Protein AF-A0A523MG43-F1 (afdb_monomer_lite)

Secondary structure (DSSP, 8-state):
-----EES---SS--EE--TT-TT--TT----SSBTTB-HHHHHHHTTS-HHHHHHT--TTSPP-----SS-------------

Sequence (84 aa):
GHRAALIGTVSMDMINVDLTDVPVANVGDRVILWGGHLPIEEIAVRADTIPYELMCGLSQRVKHRVLETDRPVESRSGSPQQTS

Radius of gyration: 18.81 Å; chains: 1; bounding box: 24×64×28 Å

Foldseek 3Di:
DDDWDWDDDDDPPDTDTDCVVPPPDDPPDDDDPDDDVRHLQVVQVVVVHGSVCVVVVDDPVDDDDDDPDPDDPPPPPPDPDDDD

pLDDT: mean 84.46, std 16.12, range [39.56, 95.75]

Structure (mmCIF, N/CA/C/O backbone):
data_AF-A0A523MG43-F1
#
_entry.id   AF-A0A523MG43-F1
#
loop_
_atom_site.group_PDB
_atom_site.id
_atom_site.type_symbol
_atom_site.label_atom_id
_atom_site.label_alt_id
_atom_site.label_comp_id
_atom_site.label_asym_id
_atom_site.label_entity_id
_atom_site.label_seq_id
_atom_site.pdbx_PDB_ins_code
_atom_site.Cartn_x
_atom_site.Cartn_y
_atom_site.Cartn_z
_atom_site.occupancy
_atom_site.B_iso_or_equiv
_atom_site.auth_seq_id
_atom_site.auth_comp_id
_atom_site.auth_asym_id
_atom_site.auth_atom_id
_atom_site.pdbx_PDB_model_num
ATOM 1 N N . GLY A 1 1 ? -2.911 3.459 -16.766 1.00 84.19 1 GLY A N 1
ATOM 2 C CA . GLY A 1 1 ? -2.615 2.501 -15.682 1.00 84.19 1 GLY A CA 1
ATOM 3 C C . GLY A 1 1 ? -3.887 1.766 -15.320 1.00 84.19 1 GLY A C 1
ATOM 4 O O . GLY A 1 1 ? -4.953 2.312 -15.574 1.00 84.19 1 GLY A O 1
ATOM 5 N N . HIS A 1 2 ? -3.782 0.563 -14.760 1.00 90.69 2 HIS A N 1
ATOM 6 C CA . HIS A 1 2 ? -4.929 -0.227 -14.299 1.00 90.69 2 HIS A CA 1
ATOM 7 C C . HIS A 1 2 ? -4.989 -0.183 -12.771 1.00 90.69 2 HIS A C 1
ATOM 9 O O . HIS A 1 2 ? -3.949 -0.263 -12.117 1.00 90.69 2 HIS A O 1
ATOM 15 N N . ARG A 1 3 ? -6.187 -0.001 -12.205 1.00 91.50 3 ARG A N 1
ATOM 16 C CA . ARG A 1 3 ? -6.390 -0.080 -10.754 1.00 91.50 3 ARG A CA 1
ATOM 17 C C . ARG A 1 3 ? -6.492 -1.549 -10.365 1.00 91.50 3 ARG A C 1
ATOM 19 O O . ARG A 1 3 ? -7.248 -2.280 -10.989 1.00 91.50 3 ARG A O 1
ATOM 26 N N . ALA A 1 4 ? -5.753 -1.938 -9.335 1.00 93.06 4 ALA A N 1
ATOM 27 C CA . ALA A 1 4 ? -5.773 -3.279 -8.771 1.00 93.06 4 ALA A CA 1
ATOM 28 C C . ALA A 1 4 ? -6.147 -3.192 -7.290 1.00 93.06 4 ALA A C 1
ATOM 30 O O . ALA A 1 4 ? -5.717 -2.269 -6.591 1.00 93.06 4 ALA A O 1
ATOM 31 N N . ALA A 1 5 ? -6.972 -4.126 -6.823 1.00 91.69 5 ALA A N 1
ATOM 32 C CA . ALA A 1 5 ? -7.323 -4.224 -5.412 1.00 91.69 5 ALA A CA 1
ATOM 33 C C . ALA A 1 5 ? -6.215 -4.951 -4.640 1.00 91.69 5 ALA A C 1
ATOM 35 O O . ALA A 1 5 ? -5.563 -5.843 -5.178 1.00 91.69 5 ALA A O 1
ATOM 36 N N . LEU A 1 6 ? -6.018 -4.586 -3.371 1.00 92.56 6 LEU A N 1
ATOM 37 C CA . LEU A 1 6 ? -5.204 -5.386 -2.458 1.00 92.56 6 LEU A CA 1
ATOM 38 C C . LEU A 1 6 ? -5.961 -6.667 -2.101 1.00 92.56 6 LEU A C 1
ATOM 40 O O . LEU A 1 6 ? -7.161 -6.618 -1.832 1.00 92.56 6 LEU A O 1
ATOM 44 N N . ILE A 1 7 ? -5.253 -7.794 -2.072 1.00 93.69 7 ILE A N 1
ATOM 45 C CA . ILE A 1 7 ? -5.807 -9.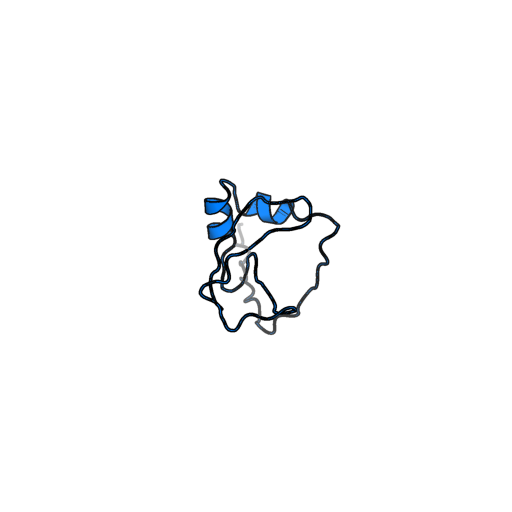094 -1.681 1.00 93.69 7 ILE A CA 1
ATOM 46 C C . ILE A 1 7 ? -4.933 -9.763 -0.624 1.00 93.69 7 ILE A C 1
ATOM 48 O O . ILE A 1 7 ? -3.716 -9.594 -0.591 1.00 93.69 7 ILE A O 1
ATOM 52 N N . GLY A 1 8 ? -5.558 -10.542 0.255 1.00 91.00 8 GLY A N 1
ATOM 53 C CA . GLY A 1 8 ? -4.865 -11.185 1.369 1.00 91.00 8 GLY A CA 1
ATOM 54 C C . GLY A 1 8 ? -4.391 -10.197 2.441 1.00 91.00 8 GLY A C 1
ATOM 55 O O . GLY A 1 8 ? -4.921 -9.098 2.586 1.00 91.00 8 GLY A O 1
ATOM 56 N N . THR A 1 9 ? -3.412 -10.619 3.238 1.00 91.19 9 THR A N 1
ATOM 57 C CA . THR A 1 9 ? -2.889 -9.844 4.371 1.00 91.19 9 THR A CA 1
ATOM 58 C C . THR A 1 9 ? -1.672 -9.014 3.981 1.00 91.19 9 THR A C 1
ATOM 60 O O . THR A 1 9 ? -0.775 -9.503 3.290 1.00 91.19 9 THR A O 1
ATOM 63 N N . VAL A 1 10 ? -1.590 -7.791 4.504 1.00 89.56 10 VAL A N 1
ATOM 64 C CA . VAL A 1 10 ? -0.369 -6.976 4.454 1.00 89.56 10 VAL A CA 1
ATOM 65 C C . VAL A 1 10 ? 0.681 -7.588 5.385 1.00 89.56 10 VAL A C 1
ATOM 67 O O . VAL A 1 10 ? 0.394 -7.896 6.540 1.00 89.56 10 VAL A O 1
ATOM 70 N N . SER A 1 11 ? 1.896 -7.772 4.876 1.00 89.31 11 SER A N 1
ATOM 71 C CA . SER A 1 11 ? 3.068 -8.194 5.650 1.00 89.31 11 SER A CA 1
ATOM 72 C C . SER A 1 11 ? 4.004 -7.008 5.891 1.00 89.31 11 SER A C 1
ATOM 74 O O . SER A 1 11 ? 3.811 -5.938 5.320 1.00 89.31 11 SER A O 1
ATOM 76 N N . MET A 1 12 ? 5.053 -7.199 6.700 1.00 90.25 12 MET A N 1
ATOM 77 C CA . MET A 1 12 ? 6.009 -6.129 7.030 1.00 90.25 12 MET A CA 1
ATOM 78 C C . MET A 1 12 ? 6.635 -5.467 5.790 1.00 90.25 12 MET A C 1
ATOM 80 O O . MET A 1 12 ? 6.799 -4.252 5.773 1.00 90.25 12 MET A O 1
ATOM 84 N N . ASP A 1 13 ? 6.948 -6.255 4.756 1.00 89.38 13 ASP A N 1
ATOM 85 C CA . ASP A 1 13 ? 7.643 -5.783 3.549 1.00 89.38 13 ASP A CA 1
ATOM 86 C C . ASP A 1 13 ? 6.924 -6.174 2.239 1.00 89.38 13 ASP A C 1
ATOM 88 O O . ASP A 1 13 ? 7.469 -5.991 1.150 1.00 89.38 13 ASP A O 1
ATOM 92 N N . MET A 1 14 ? 5.711 -6.740 2.313 1.00 91.12 14 MET A N 1
ATOM 93 C CA . MET A 1 14 ? 5.012 -7.285 1.142 1.00 91.12 14 MET A CA 1
ATOM 94 C C . MET A 1 14 ? 3.505 -7.042 1.194 1.00 91.12 14 MET A C 1
ATOM 96 O O . MET A 1 14 ? 2.867 -7.189 2.237 1.00 91.12 14 MET A O 1
ATOM 100 N N . ILE A 1 15 ? 2.940 -6.728 0.029 1.00 93.12 15 ILE A N 1
ATOM 101 C CA . ILE A 1 15 ? 1.503 -6.654 -0.231 1.00 93.12 15 ILE A CA 1
ATOM 102 C C . ILE A 1 15 ? 1.187 -7.463 -1.485 1.00 93.12 15 ILE A C 1
ATOM 104 O O . ILE A 1 15 ? 2.023 -7.551 -2.384 1.00 93.12 15 ILE A O 1
ATOM 108 N N . ASN A 1 16 ? -0.018 -8.022 -1.558 1.00 94.44 16 ASN A N 1
ATOM 109 C CA . ASN A 1 16 ? -0.491 -8.707 -2.756 1.00 94.44 16 ASN A CA 1
ATOM 110 C C . ASN A 1 16 ? -1.598 -7.885 -3.410 1.00 94.44 16 ASN A C 1
ATOM 112 O O . ASN A 1 16 ? -2.419 -7.270 -2.727 1.00 94.44 16 ASN A O 1
ATOM 116 N N . VAL A 1 17 ? -1.606 -7.883 -4.738 1.00 93.75 17 VAL A N 1
ATOM 117 C CA . VAL A 1 17 ? -2.606 -7.201 -5.558 1.00 93.75 17 VAL A CA 1
ATOM 118 C C . VAL A 1 17 ? -3.261 -8.201 -6.495 1.00 93.75 17 VAL A C 1
ATOM 120 O O . VAL A 1 17 ? -2.606 -9.124 -6.978 1.00 93.75 17 VAL A O 1
ATOM 123 N N . ASP A 1 18 ? -4.551 -8.018 -6.741 1.00 94.38 18 ASP A N 1
ATOM 124 C CA . ASP A 1 18 ? -5.285 -8.814 -7.714 1.00 94.38 18 ASP A CA 1
ATOM 125 C C . ASP A 1 18 ? -4.983 -8.325 -9.133 1.00 94.38 18 ASP A C 1
ATOM 127 O O . ASP A 1 18 ? -5.247 -7.171 -9.477 1.00 94.38 18 ASP A O 1
ATOM 131 N N . LEU A 1 19 ? -4.414 -9.212 -9.949 1.00 94.06 19 LEU A N 1
ATOM 132 C CA . LEU A 1 19 ? -4.087 -8.962 -11.353 1.00 94.06 19 LEU A CA 1
ATOM 133 C C . LEU A 1 19 ? -4.990 -9.744 -12.315 1.00 94.06 19 LEU A C 1
ATOM 135 O O . LEU A 1 19 ? -4.695 -9.784 -13.508 1.00 94.06 19 LEU A O 1
ATOM 139 N N . THR A 1 20 ? -6.083 -10.346 -11.830 1.00 93.62 20 THR A N 1
ATOM 140 C CA . THR A 1 20 ? -7.018 -11.139 -12.649 1.00 93.62 20 THR A CA 1
ATOM 141 C C . THR A 1 20 ? -7.496 -10.363 -13.882 1.00 93.62 20 THR A C 1
ATOM 143 O O . THR A 1 20 ? -7.506 -10.907 -14.984 1.00 93.62 20 THR A O 1
ATOM 146 N N . ASP A 1 21 ? -7.773 -9.065 -13.724 1.00 91.88 21 ASP A N 1
ATOM 147 C CA . ASP A 1 21 ? -8.224 -8.174 -14.804 1.00 91.88 21 ASP A CA 1
ATOM 148 C C . ASP A 1 21 ? -7.081 -7.394 -15.492 1.00 91.88 21 ASP A C 1
ATOM 150 O O . ASP A 1 21 ? -7.324 -6.461 -16.262 1.00 91.88 21 ASP A O 1
ATOM 154 N N . VAL A 1 22 ? -5.815 -7.744 -15.228 1.00 92.88 22 VAL A N 1
ATOM 155 C CA . VAL A 1 22 ? -4.630 -7.062 -15.783 1.00 92.88 22 VAL A CA 1
ATOM 156 C C . VAL A 1 22 ? -3.685 -8.073 -16.456 1.00 92.88 22 VAL A C 1
ATOM 158 O O . VAL A 1 22 ? -2.552 -8.264 -16.013 1.00 92.88 22 VAL A O 1
ATOM 161 N N . PRO A 1 23 ? -4.094 -8.697 -17.578 1.00 89.81 23 PRO A N 1
ATOM 162 C CA . PRO A 1 23 ? -3.331 -9.771 -18.230 1.00 89.81 23 PRO A CA 1
ATOM 163 C C . PRO A 1 23 ? -1.999 -9.311 -18.842 1.00 89.81 23 PRO A C 1
ATOM 165 O O . PRO A 1 23 ? -1.163 -10.131 -19.202 1.00 89.81 23 PRO A O 1
ATOM 168 N N . VAL A 1 24 ? -1.806 -7.999 -18.987 1.00 92.12 24 VAL A N 1
ATOM 169 C CA . VAL A 1 24 ? -0.585 -7.392 -19.538 1.00 92.12 24 VAL A CA 1
ATOM 170 C C . VAL A 1 24 ? 0.489 -7.121 -18.481 1.00 92.12 24 VAL A C 1
ATOM 172 O O . VAL A 1 24 ? 1.562 -6.640 -18.837 1.00 92.12 24 VAL A O 1
ATOM 175 N N . ALA A 1 25 ? 0.206 -7.371 -17.198 1.00 92.69 25 ALA A N 1
ATOM 176 C CA . ALA A 1 25 ? 1.151 -7.126 -16.114 1.00 92.69 25 ALA A CA 1
ATOM 177 C C . ALA A 1 25 ? 2.264 -8.183 -16.091 1.00 92.69 25 ALA A C 1
ATOM 179 O O . ALA A 1 25 ? 2.000 -9.384 -16.123 1.00 92.69 25 ALA A O 1
ATOM 180 N N . ASN A 1 26 ? 3.511 -7.727 -15.980 1.00 93.88 26 ASN A N 1
ATOM 181 C CA . ASN A 1 26 ? 4.700 -8.567 -15.922 1.00 93.88 26 ASN A CA 1
ATOM 182 C C . ASN A 1 26 ? 5.550 -8.263 -14.683 1.00 93.88 26 ASN A C 1
ATOM 184 O O . ASN A 1 26 ? 5.502 -7.182 -14.091 1.00 93.88 26 ASN A O 1
ATOM 188 N N . VAL A 1 27 ? 6.386 -9.227 -14.298 1.00 94.00 27 VAL A N 1
ATOM 189 C CA . VAL A 1 27 ? 7.373 -9.027 -13.231 1.00 94.00 27 VAL A CA 1
ATOM 190 C C . VAL A 1 27 ? 8.337 -7.905 -13.625 1.00 94.00 27 VAL A C 1
ATOM 192 O O . VAL A 1 27 ? 8.910 -7.919 -14.711 1.00 94.00 27 VAL A O 1
ATOM 195 N N . GLY A 1 28 ? 8.542 -6.955 -12.712 1.00 93.62 28 GLY A N 1
ATOM 196 C CA . GLY A 1 28 ? 9.386 -5.778 -12.934 1.00 93.62 28 GLY A CA 1
ATOM 197 C C . GLY A 1 28 ? 8.622 -4.539 -13.405 1.00 93.62 28 GLY A C 1
ATOM 198 O O . GLY A 1 28 ? 9.203 -3.449 -13.418 1.00 93.62 28 GLY A O 1
ATOM 199 N N . ASP A 1 29 ? 7.331 -4.670 -13.720 1.00 94.19 29 ASP A N 1
ATOM 200 C CA . ASP A 1 29 ? 6.492 -3.522 -14.042 1.00 94.19 29 ASP A CA 1
ATOM 201 C C . ASP A 1 29 ? 6.367 -2.567 -12.855 1.00 94.19 29 ASP A C 1
ATOM 203 O O . ASP A 1 29 ? 6.341 -2.945 -11.680 1.00 94.19 29 ASP A O 1
ATOM 207 N N . ARG A 1 30 ? 6.295 -1.274 -13.176 1.00 92.31 30 ARG A N 1
ATOM 208 C CA . ARG A 1 30 ? 6.156 -0.234 -12.161 1.00 92.31 30 ARG A CA 1
ATOM 209 C C . ARG A 1 30 ? 4.728 -0.188 -11.644 1.00 92.31 30 ARG A C 1
ATOM 211 O O . ARG A 1 30 ? 3.785 -0.032 -12.415 1.00 92.31 30 ARG A O 1
ATOM 218 N N . VAL A 1 31 ? 4.606 -0.187 -10.325 1.00 93.38 31 VAL A N 1
ATOM 219 C CA . VAL A 1 31 ? 3.351 0.059 -9.617 1.00 93.38 31 VAL A CA 1
ATOM 220 C C . VAL A 1 31 ? 3.377 1.435 -8.959 1.00 93.38 31 VAL A C 1
ATOM 222 O O . VAL A 1 31 ? 4.437 1.949 -8.595 1.00 93.38 31 VAL A O 1
ATOM 225 N N . ILE A 1 32 ? 2.202 2.043 -8.821 1.00 93.69 32 ILE A N 1
ATOM 226 C CA . ILE A 1 32 ? 2.012 3.318 -8.127 1.00 93.69 32 ILE A CA 1
ATOM 227 C C . ILE A 1 32 ? 1.141 3.029 -6.908 1.00 93.69 32 ILE A C 1
ATOM 229 O O . ILE A 1 32 ? 0.004 2.596 -7.073 1.00 93.69 32 ILE A O 1
ATOM 233 N N . LEU A 1 33 ? 1.672 3.260 -5.705 1.00 92.94 33 LEU A N 1
ATOM 234 C CA . LEU A 1 33 ? 0.912 3.120 -4.454 1.00 92.94 33 LEU A CA 1
ATOM 235 C C . LEU A 1 33 ? 0.075 4.370 -4.162 1.00 92.94 33 LEU A C 1
ATOM 237 O O . LEU A 1 33 ? -1.071 4.263 -3.744 1.00 92.94 33 LEU A O 1
ATOM 241 N N . TRP A 1 34 ? 0.643 5.545 -4.430 1.00 92.50 34 TRP A N 1
ATOM 242 C CA . TRP A 1 34 ? -0.032 6.841 -4.463 1.00 92.50 34 TRP A CA 1
ATOM 243 C C . TRP A 1 34 ? 0.825 7.853 -5.242 1.00 92.50 34 TRP A C 1
ATOM 245 O O . TRP A 1 34 ? 2.015 7.633 -5.480 1.00 92.50 34 TRP A O 1
ATOM 255 N N . GLY A 1 35 ? 0.220 8.971 -5.634 1.00 90.06 35 GLY A N 1
ATOM 256 C CA . GLY A 1 35 ? 0.803 10.024 -6.462 1.00 90.06 35 GLY A CA 1
ATOM 257 C C . GLY A 1 35 ? 0.392 9.951 -7.939 1.00 90.06 35 GLY A C 1
ATOM 258 O O . GLY A 1 35 ? -0.061 8.925 -8.449 1.00 90.06 35 GLY A O 1
ATOM 259 N N . GLY A 1 36 ? 0.549 11.073 -8.649 1.00 87.75 36 GLY A N 1
ATOM 260 C CA . GLY A 1 36 ? 0.219 11.187 -10.072 1.00 87.75 36 GLY A CA 1
ATOM 261 C C . GLY A 1 36 ? -1.259 10.906 -10.356 1.00 87.75 36 GLY A C 1
ATOM 262 O O . GLY A 1 36 ? -2.115 11.739 -10.084 1.00 87.75 36 GLY A O 1
ATOM 263 N N . HIS A 1 37 ? -1.551 9.725 -10.905 1.00 88.50 37 HIS A N 1
ATOM 264 C CA . HIS A 1 37 ? -2.907 9.290 -11.264 1.00 88.50 37 HIS A CA 1
ATOM 265 C C . HIS A 1 37 ? -3.680 8.604 -10.119 1.00 88.50 37 HIS A C 1
ATOM 267 O O . HIS A 1 37 ? -4.833 8.222 -10.319 1.00 88.50 37 HIS A O 1
ATOM 273 N N . LEU A 1 38 ? -3.063 8.430 -8.944 1.00 91.56 38 LEU A N 1
ATOM 274 C CA . LEU A 1 38 ? -3.679 7.839 -7.753 1.00 91.56 38 LEU A CA 1
ATOM 275 C C . LEU A 1 38 ? -3.491 8.787 -6.555 1.00 91.56 38 LEU A C 1
ATOM 277 O O . LEU A 1 38 ? -2.463 8.706 -5.887 1.00 91.56 38 LEU A O 1
ATOM 281 N N . PRO A 1 39 ? -4.418 9.729 -6.307 1.00 93.94 39 PRO A N 1
ATOM 282 C CA . PRO A 1 39 ? -4.273 10.725 -5.244 1.00 93.94 39 PRO A CA 1
ATOM 283 C C . PRO A 1 39 ? -4.091 10.084 -3.864 1.00 93.94 39 PRO A C 1
ATOM 285 O O . PRO A 1 39 ? -4.741 9.088 -3.543 1.00 93.94 39 PRO A O 1
ATOM 288 N N . ILE A 1 40 ? -3.215 10.662 -3.041 1.00 95.19 40 ILE A N 1
ATOM 289 C CA . ILE A 1 40 ? -2.925 10.144 -1.696 1.00 95.19 40 ILE A CA 1
ATOM 290 C C . ILE A 1 40 ? -4.141 10.269 -0.768 1.00 95.19 40 ILE A C 1
ATOM 292 O O . ILE A 1 40 ? -4.338 9.436 0.110 1.00 95.19 40 ILE A O 1
ATOM 296 N N . GLU A 1 41 ? -4.998 11.258 -1.008 1.00 95.56 41 GLU A N 1
ATOM 297 C CA . GLU A 1 41 ? -6.254 11.490 -0.298 1.00 95.56 41 GLU A CA 1
ATOM 298 C C . GLU A 1 41 ? -7.206 10.306 -0.444 1.00 95.56 41 GLU A C 1
ATOM 300 O O . GLU A 1 41 ? -7.833 9.889 0.526 1.00 95.56 41 GLU A O 1
ATOM 305 N N . GLU A 1 42 ? -7.271 9.713 -1.637 1.00 94.62 42 GLU A N 1
ATOM 306 C CA . GLU A 1 42 ? -8.097 8.532 -1.875 1.00 94.62 42 GLU A CA 1
ATOM 307 C C . GLU A 1 42 ? -7.587 7.326 -1.073 1.00 94.62 42 GLU A C 1
ATOM 309 O O . GLU A 1 42 ? -8.377 6.555 -0.530 1.00 94.62 42 GLU A O 1
ATOM 314 N N . ILE A 1 43 ? -6.264 7.169 -0.980 1.00 93.69 43 ILE A N 1
ATOM 315 C CA . ILE A 1 43 ? -5.644 6.077 -0.224 1.00 93.69 43 ILE A CA 1
ATOM 316 C C . ILE A 1 43 ? -5.838 6.275 1.276 1.00 93.69 43 ILE A C 1
ATOM 318 O O . ILE A 1 43 ? -6.165 5.316 1.966 1.00 93.69 43 ILE A O 1
ATOM 322 N N . 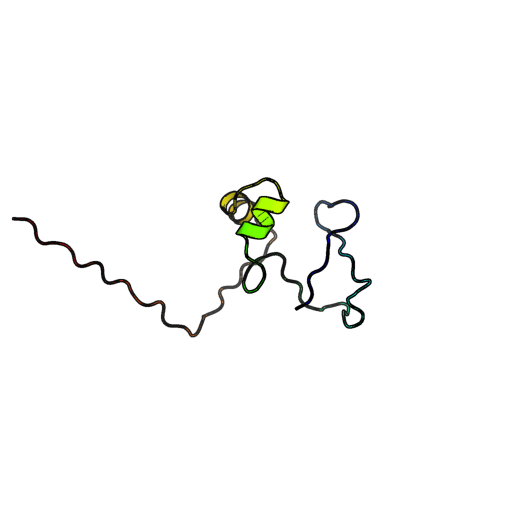ALA A 1 44 ? -5.709 7.509 1.764 1.00 95.00 44 ALA A N 1
ATOM 323 C CA . ALA A 1 44 ? -5.921 7.846 3.165 1.00 95.00 44 ALA A CA 1
ATOM 324 C C . ALA A 1 44 ? -7.339 7.480 3.625 1.00 95.00 44 ALA A C 1
ATOM 326 O O . ALA A 1 44 ? -7.497 6.783 4.621 1.00 95.00 44 ALA A O 1
ATOM 327 N N . VAL A 1 45 ? -8.357 7.832 2.831 1.00 95.69 45 VAL A N 1
ATOM 328 C CA . VAL A 1 45 ? -9.755 7.464 3.112 1.00 95.69 45 VAL A CA 1
ATOM 329 C C . VAL A 1 45 ? -9.944 5.946 3.154 1.00 95.69 45 VAL A C 1
ATOM 331 O O . VAL A 1 45 ? -10.623 5.434 4.037 1.00 95.69 45 VAL A O 1
ATOM 334 N N . ARG A 1 46 ? -9.332 5.202 2.224 1.00 92.19 46 ARG A N 1
ATOM 335 C CA . ARG A 1 46 ? -9.416 3.729 2.201 1.00 92.19 46 ARG A CA 1
ATOM 336 C C . ARG A 1 46 ? -8.668 3.063 3.358 1.00 92.19 46 ARG A C 1
ATOM 338 O O . ARG A 1 46 ? -9.016 1.944 3.721 1.00 92.19 46 ARG A O 1
ATOM 345 N N . ALA A 1 47 ? -7.642 3.720 3.890 1.00 90.88 47 ALA A N 1
ATOM 346 C CA . ALA A 1 47 ? -6.826 3.247 5.002 1.00 90.88 47 ALA A CA 1
ATOM 347 C C . ALA A 1 47 ? -7.272 3.813 6.366 1.00 90.88 47 ALA A C 1
ATOM 349 O O . ALA A 1 47 ? -6.561 3.617 7.346 1.00 90.88 47 ALA A O 1
ATOM 350 N N . ASP A 1 48 ? -8.426 4.492 6.421 1.00 94.62 48 ASP A N 1
ATOM 351 C CA . ASP A 1 48 ? -8.992 5.111 7.630 1.00 94.62 48 ASP A CA 1
ATOM 352 C C . ASP A 1 48 ? -8.005 6.049 8.354 1.00 94.62 48 ASP A C 1
ATOM 354 O O . ASP A 1 48 ? -7.829 6.024 9.569 1.00 94.62 48 ASP A O 1
ATOM 358 N N . THR A 1 49 ? -7.300 6.862 7.569 1.00 95.56 49 THR A N 1
ATOM 359 C CA . THR A 1 49 ? -6.240 7.765 8.028 1.00 95.56 49 THR A CA 1
ATOM 360 C C . THR A 1 49 ? -6.277 9.083 7.241 1.00 95.56 49 THR A C 1
ATOM 362 O O . THR A 1 49 ? -7.162 9.327 6.417 1.00 95.56 49 THR A O 1
ATOM 365 N N . ILE A 1 50 ? -5.308 9.964 7.488 1.00 95.75 50 ILE A N 1
ATOM 366 C CA . ILE A 1 50 ? -5.118 11.231 6.787 1.00 95.75 50 ILE A CA 1
ATOM 367 C C . ILE A 1 50 ? -3.879 11.182 5.875 1.00 95.75 50 ILE A C 1
ATOM 369 O O . ILE A 1 50 ? -2.913 10.475 6.169 1.00 95.75 50 ILE A O 1
ATOM 373 N N . PRO A 1 51 ? -3.832 11.984 4.793 1.00 95.25 51 PRO A N 1
ATOM 374 C CA . PRO A 1 51 ? -2.687 12.015 3.875 1.00 95.25 51 PRO A CA 1
ATOM 375 C C . PRO A 1 51 ? -1.336 12.250 4.558 1.00 95.25 51 PRO A C 1
ATOM 377 O O . PRO A 1 51 ? -0.320 11.693 4.148 1.00 95.25 51 PRO A O 1
ATOM 380 N N . TYR A 1 52 ? -1.330 13.064 5.616 1.00 95.06 52 TYR A N 1
ATOM 381 C CA . TYR A 1 52 ? -0.125 13.389 6.373 1.00 95.06 52 TYR A CA 1
ATOM 382 C C . TYR A 1 52 ? 0.484 12.162 7.064 1.00 95.06 52 TYR A C 1
ATOM 384 O O . TYR A 1 52 ? 1.697 11.985 7.023 1.00 95.06 52 TYR A O 1
ATOM 392 N N . GLU A 1 53 ? -0.338 11.277 7.634 1.00 94.94 53 GLU A N 1
ATOM 393 C CA . GLU A 1 53 ? 0.138 10.040 8.262 1.00 94.94 53 GLU A CA 1
ATOM 394 C C . GLU A 1 53 ? 0.750 9.091 7.230 1.00 94.94 53 GLU A C 1
ATOM 396 O O . GLU A 1 53 ? 1.809 8.522 7.482 1.00 94.94 53 GLU A O 1
ATOM 401 N N . LEU A 1 54 ? 0.163 8.986 6.033 1.00 93.00 54 LEU A N 1
ATOM 402 C CA . LEU A 1 54 ? 0.751 8.209 4.937 1.00 93.00 54 LEU A CA 1
ATOM 403 C C . LEU A 1 54 ? 2.090 8.790 4.464 1.00 93.00 54 LEU A C 1
ATOM 405 O O . LEU A 1 54 ? 3.034 8.044 4.204 1.00 93.00 54 LEU A O 1
ATOM 409 N N . MET A 1 55 ? 2.197 10.118 4.371 1.00 92.56 55 MET A N 1
ATOM 410 C CA . MET A 1 55 ? 3.451 10.784 4.008 1.00 92.56 55 MET A CA 1
ATOM 411 C C . MET A 1 55 ? 4.542 10.586 5.062 1.00 92.56 55 MET A C 1
ATOM 413 O O . MET A 1 55 ? 5.684 10.280 4.717 1.00 92.56 55 MET A O 1
ATOM 417 N N . CYS A 1 56 ? 4.202 10.776 6.336 1.00 92.44 56 CYS A N 1
ATOM 418 C CA . CYS A 1 56 ? 5.141 10.670 7.449 1.00 92.44 56 CYS A CA 1
ATOM 419 C C . CYS A 1 56 ? 5.445 9.218 7.841 1.00 92.44 56 CYS A C 1
ATOM 421 O O . CYS A 1 56 ? 6.493 8.959 8.426 1.00 92.44 56 CYS A O 1
ATOM 423 N N . GLY A 1 57 ? 4.571 8.271 7.494 1.00 89.81 57 GLY A N 1
ATOM 424 C CA . GLY A 1 57 ? 4.730 6.839 7.752 1.00 89.81 57 GLY A CA 1
ATOM 425 C C . GLY A 1 57 ? 5.740 6.135 6.840 1.00 89.81 57 GLY A C 1
ATOM 426 O O . GLY A 1 57 ? 5.984 4.938 6.999 1.00 89.81 57 GLY A O 1
ATOM 427 N N . LEU A 1 58 ? 6.351 6.848 5.889 1.00 89.31 58 LEU A N 1
ATOM 428 C CA . LEU A 1 58 ? 7.419 6.303 5.056 1.00 89.31 58 LEU A CA 1
ATOM 429 C C . LEU A 1 58 ? 8.661 5.992 5.903 1.00 89.31 58 LEU A C 1
ATOM 431 O O . LEU A 1 58 ? 9.303 6.879 6.463 1.00 89.31 58 LEU A O 1
ATOM 435 N N . SER A 1 59 ? 9.019 4.708 5.978 1.00 88.44 59 SER A N 1
ATOM 436 C CA . SER A 1 59 ? 10.206 4.271 6.717 1.00 88.44 59 SER A CA 1
ATOM 437 C C . SER A 1 59 ? 11.508 4.683 6.022 1.00 88.44 59 SER A C 1
ATOM 439 O O . SER A 1 59 ? 11.564 4.857 4.804 1.00 88.44 59 SER A O 1
ATOM 441 N N . GLN A 1 60 ? 12.607 4.710 6.783 1.00 89.06 60 GLN A N 1
ATOM 442 C CA . GLN A 1 60 ? 13.954 4.992 6.263 1.00 89.06 60 GLN A CA 1
ATOM 443 C C . GLN A 1 60 ? 14.434 4.006 5.179 1.00 89.06 60 GLN A C 1
ATOM 445 O O . GLN A 1 60 ? 15.418 4.276 4.494 1.00 89.06 60 GLN A O 1
ATOM 450 N N . ARG A 1 61 ? 13.764 2.855 5.012 1.00 91.31 61 ARG A N 1
ATOM 451 C CA . ARG A 1 61 ? 14.088 1.870 3.966 1.00 91.31 61 ARG A CA 1
ATOM 452 C C . ARG A 1 61 ? 13.686 2.354 2.567 1.00 91.31 61 ARG A C 1
ATOM 454 O O . ARG A 1 61 ? 14.203 1.844 1.572 1.00 91.31 61 ARG A O 1
ATOM 461 N N . VAL A 1 62 ? 12.770 3.319 2.475 1.00 90.75 62 VAL A N 1
ATOM 462 C CA . VAL A 1 62 ? 12.279 3.853 1.202 1.00 90.75 62 VAL A CA 1
ATOM 463 C C . VAL A 1 62 ? 13.311 4.815 0.615 1.00 90.75 62 VAL A C 1
ATOM 465 O O . VAL A 1 62 ? 13.719 5.791 1.238 1.00 90.75 62 VAL A O 1
ATOM 468 N N . LYS A 1 63 ? 13.748 4.546 -0.618 1.00 92.50 63 LYS A N 1
ATOM 469 C CA . LYS A 1 63 ? 14.709 5.405 -1.320 1.00 92.50 63 LYS A CA 1
ATOM 470 C C . LYS A 1 63 ? 13.993 6.595 -1.952 1.00 92.50 63 LYS A C 1
ATOM 472 O O . LYS A 1 63 ? 13.182 6.422 -2.860 1.00 92.50 63 LYS A O 1
ATOM 477 N N . HIS A 1 64 ? 14.359 7.801 -1.533 1.00 91.75 64 HIS A N 1
ATOM 478 C CA . HIS A 1 64 ? 13.870 9.036 -2.134 1.00 91.75 64 HIS A CA 1
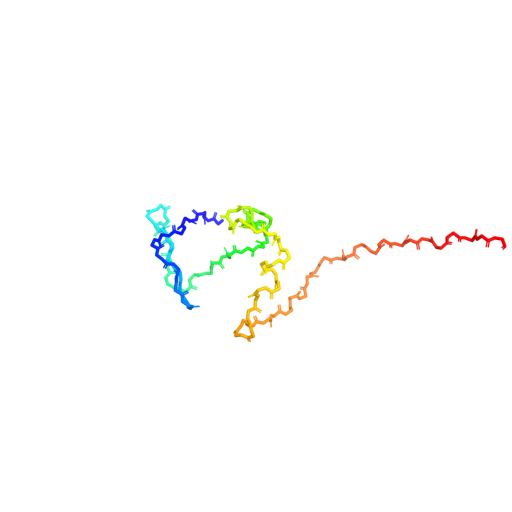ATOM 479 C C . HIS A 1 64 ? 14.705 9.398 -3.366 1.00 91.75 64 HIS A C 1
ATOM 481 O O . HIS A 1 64 ? 15.935 9.368 -3.332 1.00 91.75 64 HIS A O 1
ATOM 487 N N . ARG A 1 65 ? 14.034 9.746 -4.467 1.00 91.62 65 ARG A N 1
ATOM 488 C CA . ARG A 1 65 ? 14.660 10.326 -5.660 1.00 91.62 65 ARG A CA 1
ATOM 489 C C . ARG A 1 65 ? 13.971 11.640 -5.974 1.00 91.62 65 ARG A C 1
ATOM 491 O O . ARG A 1 65 ? 12.757 11.654 -6.161 1.00 91.62 65 ARG A O 1
ATOM 498 N N . VAL A 1 66 ? 14.746 12.717 -6.033 1.00 89.81 66 VAL A N 1
ATOM 499 C CA . VAL A 1 66 ? 14.257 14.015 -6.498 1.00 89.81 66 VAL A CA 1
ATOM 500 C C . VAL A 1 66 ? 14.251 13.974 -8.019 1.00 89.81 66 VAL A C 1
ATOM 502 O O . VAL A 1 66 ? 15.274 13.692 -8.638 1.00 89.81 66 VAL A O 1
ATOM 505 N N . LEU A 1 67 ? 13.078 14.179 -8.608 1.00 86.19 67 LEU A N 1
ATOM 506 C CA . LEU A 1 67 ? 12.917 14.304 -10.049 1.00 86.19 67 LEU A CA 1
ATOM 507 C C . LEU A 1 67 ? 12.763 15.793 -10.344 1.00 86.19 67 LEU A C 1
ATOM 509 O O . LEU A 1 67 ? 11.819 16.413 -9.851 1.00 86.19 67 LEU A O 1
ATOM 513 N N . GLU A 1 68 ? 13.680 16.365 -11.119 1.00 81.12 68 GLU A N 1
ATOM 514 C CA . GLU A 1 68 ? 13.505 17.715 -11.650 1.00 81.12 68 GLU A CA 1
ATOM 515 C C . GLU A 1 68 ? 12.282 17.694 -12.569 1.00 81.12 68 GLU A C 1
ATOM 517 O O . GLU A 1 68 ? 12.261 17.042 -13.613 1.00 81.12 68 GLU A O 1
ATOM 522 N N . THR A 1 69 ? 11.198 18.314 -12.113 1.00 70.81 69 THR A N 1
ATOM 523 C CA . THR A 1 69 ? 9.998 18.490 -12.924 1.00 70.81 69 THR A CA 1
ATOM 524 C C . THR A 1 69 ? 10.204 19.725 -13.782 1.00 70.81 69 THR A C 1
ATOM 526 O O . THR A 1 69 ? 10.373 20.817 -13.256 1.00 70.81 69 THR A O 1
ATOM 529 N N . ASP A 1 70 ? 10.122 19.559 -15.099 1.00 61.44 70 ASP A N 1
ATOM 530 C CA . ASP A 1 70 ? 10.274 20.631 -16.092 1.00 61.44 70 ASP A CA 1
ATOM 531 C C . ASP A 1 70 ? 9.037 21.561 -16.176 1.00 61.44 70 ASP A C 1
ATOM 533 O O . ASP A 1 70 ? 8.724 22.137 -17.216 1.00 61.44 70 ASP A O 1
ATOM 537 N N . ARG A 1 71 ? 8.264 21.686 -15.084 1.00 58.72 71 ARG A N 1
ATOM 538 C CA . ARG A 1 71 ? 7.172 22.665 -14.976 1.00 58.72 71 ARG A CA 1
ATOM 539 C C . ARG A 1 71 ? 7.623 23.817 -14.084 1.00 58.72 71 ARG A C 1
ATOM 541 O O . ARG A 1 71 ? 7.987 23.557 -12.935 1.00 58.72 71 ARG A O 1
ATOM 548 N N . PRO A 1 72 ? 7.528 25.076 -14.545 1.00 51.84 72 PRO A N 1
ATOM 549 C CA . PRO A 1 72 ? 7.729 26.211 -13.666 1.00 51.84 72 PRO A CA 1
ATOM 550 C C . PRO A 1 72 ? 6.676 26.155 -12.558 1.00 51.84 72 PRO A C 1
ATOM 552 O O . PRO A 1 72 ? 5.473 26.151 -12.823 1.00 51.84 72 PRO A O 1
ATOM 555 N N . VAL A 1 73 ? 7.128 26.094 -11.307 1.00 59.50 73 VAL A N 1
ATOM 556 C CA . VAL A 1 73 ? 6.281 26.422 -10.162 1.00 59.50 73 VAL A CA 1
ATOM 557 C C . VAL A 1 73 ? 5.994 27.913 -10.294 1.00 59.50 73 VAL A C 1
ATOM 559 O O . VAL A 1 73 ? 6.890 28.723 -10.066 1.00 59.50 73 VAL A O 1
ATOM 562 N N . GLU A 1 74 ? 4.788 28.287 -10.731 1.00 55.66 74 GLU A N 1
ATOM 563 C CA . GLU A 1 74 ? 4.372 29.689 -10.744 1.00 55.66 74 GLU A CA 1
ATOM 564 C C . GLU A 1 74 ? 4.526 30.253 -9.330 1.00 55.66 74 GLU A C 1
ATOM 566 O O . GLU A 1 74 ? 3.800 29.903 -8.394 1.00 55.66 74 GLU A O 1
ATOM 571 N N . SER A 1 75 ? 5.528 31.114 -9.174 1.00 48.53 75 SER A N 1
ATOM 572 C CA . SER A 1 75 ? 5.780 31.864 -7.960 1.00 48.53 75 SER A CA 1
ATOM 573 C C . SER A 1 75 ? 4.564 32.742 -7.689 1.00 48.53 75 SER A C 1
ATOM 575 O O . SER A 1 75 ? 4.367 33.758 -8.356 1.00 48.53 75 SER A O 1
ATOM 577 N N . ARG A 1 76 ? 3.741 32.381 -6.702 1.00 54.53 76 ARG A N 1
ATOM 578 C CA . ARG A 1 76 ? 2.780 33.327 -6.135 1.00 54.53 76 ARG A CA 1
ATOM 579 C C . ARG A 1 76 ? 3.572 34.418 -5.421 1.00 54.53 76 ARG A C 1
ATOM 581 O O . ARG A 1 76 ? 3.949 34.267 -4.263 1.00 54.53 76 ARG A O 1
ATOM 588 N N . SER A 1 77 ? 3.835 35.510 -6.131 1.00 45.16 77 SER A N 1
ATOM 589 C CA . SER A 1 77 ? 4.295 36.767 -5.556 1.00 45.16 77 SER A CA 1
ATOM 590 C C . SER A 1 77 ? 3.172 37.341 -4.689 1.00 45.16 77 SER A C 1
ATOM 592 O O . SER A 1 77 ? 2.300 38.062 -5.172 1.00 45.16 77 SER A O 1
ATOM 594 N N . GLY A 1 78 ? 3.158 36.979 -3.408 1.00 46.59 78 GLY A N 1
ATOM 595 C CA . GLY A 1 78 ? 2.428 37.732 -2.397 1.00 46.59 78 GLY A CA 1
ATOM 596 C C . GLY A 1 78 ? 3.164 39.046 -2.163 1.00 46.59 78 GLY A C 1
ATOM 597 O O . GLY A 1 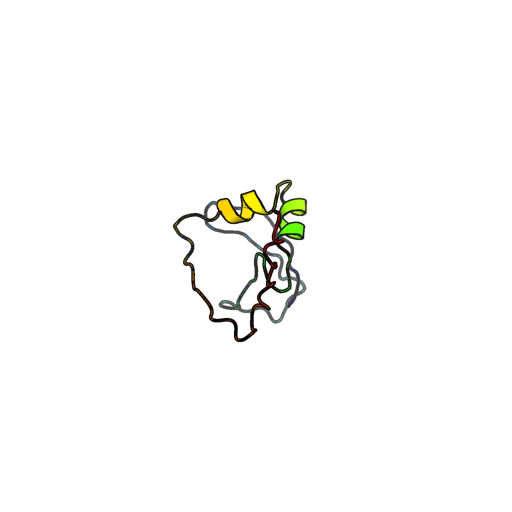78 ? 4.244 39.057 -1.578 1.00 46.59 78 GLY A O 1
ATOM 598 N N . SER A 1 79 ? 2.611 40.141 -2.669 1.00 39.56 79 SER A N 1
ATOM 59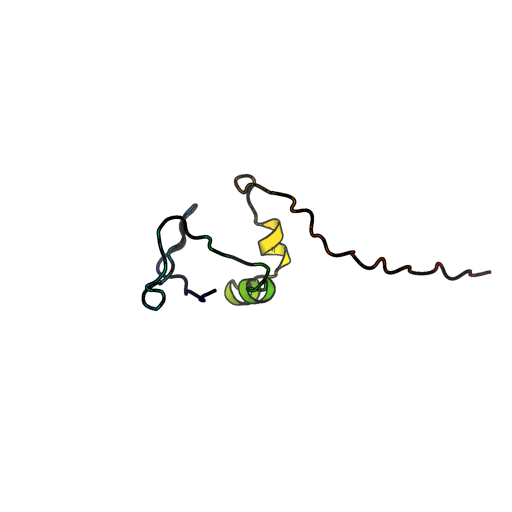9 C CA . SER A 1 79 ? 3.046 41.504 -2.375 1.00 39.56 79 SER A CA 1
ATOM 600 C C . SER A 1 79 ? 2.986 41.746 -0.858 1.00 39.56 79 SER A C 1
ATOM 602 O O . SER A 1 79 ? 1.938 41.488 -0.261 1.00 39.56 79 SER A O 1
ATOM 604 N N . PRO A 1 80 ? 4.037 42.274 -0.206 1.00 50.75 80 PRO A N 1
ATOM 605 C CA . PRO A 1 80 ? 3.888 42.799 1.141 1.00 50.75 80 PRO A CA 1
ATOM 606 C C . PRO A 1 80 ? 3.049 44.075 1.044 1.00 50.75 80 PRO A C 1
ATOM 608 O O . PRO A 1 80 ? 3.471 45.057 0.429 1.00 50.75 80 PRO A O 1
ATOM 611 N N . GLN A 1 81 ? 1.842 44.050 1.611 1.00 50.91 81 GLN A N 1
ATOM 612 C CA . GLN A 1 81 ? 1.076 45.266 1.859 1.00 50.91 81 GLN A CA 1
ATOM 613 C C . GLN A 1 81 ? 1.907 46.179 2.762 1.00 50.91 81 GLN A C 1
ATOM 615 O O . 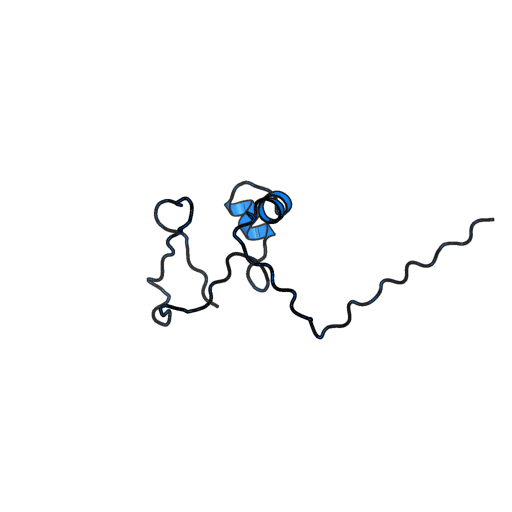GLN A 1 81 ? 2.257 45.831 3.886 1.00 50.91 81 GLN A O 1
ATOM 620 N N . GLN A 1 82 ? 2.240 47.342 2.215 1.00 49.72 82 GLN A N 1
ATOM 621 C CA . GLN A 1 82 ? 2.759 48.496 2.928 1.00 49.72 82 GLN A CA 1
ATOM 622 C C . GLN A 1 82 ? 1.679 48.944 3.924 1.00 49.72 82 GLN A C 1
ATOM 624 O O . GLN A 1 82 ? 0.589 49.332 3.506 1.00 49.72 82 GLN A O 1
ATOM 629 N N . THR A 1 83 ? 1.957 48.883 5.225 1.00 46.78 83 THR A N 1
ATOM 630 C CA . THR A 1 83 ? 1.138 49.552 6.243 1.00 46.78 83 THR A CA 1
ATOM 631 C C . THR A 1 83 ? 2.020 50.513 7.032 1.00 46.78 83 THR A C 1
ATOM 633 O O . THR A 1 83 ? 2.942 50.064 7.707 1.00 46.78 83 THR A O 1
ATOM 636 N N . SER A 1 84 ? 1.703 51.796 6.821 1.00 46.19 84 SER A N 1
ATOM 637 C CA . SER A 1 84 ? 1.938 53.045 7.569 1.00 46.19 84 SER A CA 1
ATOM 638 C C . SER A 1 84 ? 3.080 53.162 8.572 1.00 46.19 84 SER A C 1
ATOM 640 O O . SER A 1 84 ? 3.078 52.435 9.586 1.00 46.19 84 SER A O 1
#